Protein AF-A0A8W8M5E0-F1 (afdb_monomer)

Nearest PDB structures (foldseek):
  3ffm-assembly1_A-2  TM=7.859E-01  e=9.024E-05  Homo sapiens
  2wal-assembly1_A-2  TM=6.937E-01  e=1.571E-03  Homo sapiens
  3wgd-assembly7_G  TM=2.830E-01  e=6.308E+00  Homo sapiens
  1rrv-assembly2_B  TM=2.276E-01  e=5.893E+00  Amycolatopsis orientalis

Structure (mmCIF, N/CA/C/O backbone):
data_AF-A0A8W8M5E0-F1
#
_entry.id   AF-A0A8W8M5E0-F1
#
loop_
_atom_site.group_PDB
_atom_site.id
_atom_site.type_symbol
_atom_site.label_atom_id
_atom_site.label_alt_id
_atom_site.label_comp_id
_atom_site.label_asym_id
_atom_site.label_entity_id
_atom_site.label_seq_id
_atom_site.pdbx_PDB_ins_code
_atom_site.Cartn_x
_atom_site.Cartn_y
_atom_site.Cartn_z
_atom_site.occupancy
_atom_site.B_iso_or_equiv
_atom_site.auth_seq_id
_atom_site.auth_comp_id
_atom_site.auth_asym_id
_atom_site.auth_atom_id
_atom_site.pdbx_PDB_model_num
ATOM 1 N N . ALA A 1 1 ? 4.734 -0.135 -11.984 1.00 78.94 1 ALA A N 1
ATOM 2 C CA . ALA A 1 1 ? 4.873 0.595 -10.700 1.00 78.94 1 ALA A CA 1
ATOM 3 C C . ALA A 1 1 ? 4.095 -0.169 -9.634 1.00 78.94 1 ALA A C 1
ATOM 5 O O . ALA A 1 1 ? 3.268 -0.973 -10.027 1.00 78.94 1 ALA A O 1
ATOM 6 N N . LEU A 1 2 ? 4.362 0.036 -8.344 1.00 84.75 2 LEU A N 1
ATOM 7 C CA . LEU A 1 2 ? 3.683 -0.614 -7.213 1.00 84.75 2 LEU A CA 1
ATOM 8 C C . LEU A 1 2 ? 3.368 0.441 -6.146 1.00 84.75 2 LEU A C 1
ATOM 10 O O . LEU A 1 2 ? 4.237 1.249 -5.825 1.00 84.75 2 LEU A O 1
ATOM 14 N N . CYS A 1 3 ? 2.160 0.422 -5.592 1.00 88.19 3 CYS A N 1
ATOM 15 C CA . CYS A 1 3 ? 1.723 1.310 -4.522 1.00 88.19 3 CYS A CA 1
ATOM 16 C C . CYS A 1 3 ? 1.592 0.542 -3.199 1.00 88.19 3 CYS A C 1
ATOM 18 O O . CYS A 1 3 ? 0.930 -0.491 -3.142 1.00 88.19 3 CYS A O 1
ATOM 20 N N . LEU A 1 4 ? 2.188 1.056 -2.125 1.00 88.38 4 LEU A N 1
ATOM 21 C CA . LEU A 1 4 ? 1.958 0.598 -0.756 1.00 88.38 4 LEU A CA 1
ATOM 22 C C . LEU A 1 4 ? 1.231 1.698 0.008 1.00 88.38 4 LEU A C 1
ATOM 24 O O . LEU A 1 4 ? 1.762 2.794 0.151 1.00 88.38 4 LEU A O 1
ATOM 28 N N . LEU A 1 5 ? 0.034 1.406 0.496 1.00 91.44 5 LEU A N 1
ATOM 29 C CA . LEU A 1 5 ? -0.791 2.317 1.276 1.00 91.44 5 LEU A CA 1
ATOM 30 C C . LEU A 1 5 ? -0.811 1.845 2.728 1.00 91.44 5 LEU A C 1
ATOM 32 O O . LEU A 1 5 ? -1.098 0.681 3.004 1.00 91.44 5 LEU A O 1
ATOM 36 N N . LEU A 1 6 ? -0.501 2.728 3.667 1.00 89.81 6 LEU A N 1
ATOM 37 C CA . LEU A 1 6 ? -0.531 2.371 5.076 1.00 89.81 6 LEU A CA 1
ATOM 38 C C . LEU A 1 6 ? -1.966 2.394 5.589 1.00 89.81 6 LEU A C 1
ATOM 40 O O . LEU A 1 6 ? -2.780 3.229 5.192 1.00 89.81 6 LEU A O 1
ATOM 44 N N . GLU A 1 7 ? -2.305 1.447 6.454 1.00 85.56 7 GLU A N 1
ATOM 45 C CA . GLU A 1 7 ? -3.607 1.446 7.100 1.00 85.56 7 GLU A CA 1
ATOM 46 C C . GLU A 1 7 ? -3.739 2.700 7.970 1.00 85.56 7 GLU A C 1
ATOM 48 O O . GLU A 1 7 ? -2.958 2.918 8.899 1.00 85.56 7 GLU A O 1
ATOM 53 N N . ASN A 1 8 ? -4.732 3.538 7.661 1.00 78.75 8 ASN A N 1
ATOM 54 C CA . ASN A 1 8 ? -5.012 4.710 8.474 1.00 78.75 8 ASN A CA 1
ATOM 55 C C . ASN A 1 8 ? -5.633 4.256 9.800 1.00 78.75 8 ASN A C 1
ATOM 57 O O . ASN A 1 8 ? -6.803 3.882 9.843 1.00 78.75 8 ASN A O 1
ATOM 61 N N . LYS A 1 9 ? -4.845 4.294 10.875 1.00 74.25 9 LYS A N 1
ATOM 62 C CA . LYS A 1 9 ? -5.318 4.033 12.244 1.00 74.25 9 LYS A CA 1
ATOM 63 C C . LYS A 1 9 ? -5.779 5.298 12.967 1.00 74.25 9 LYS A C 1
ATOM 65 O O . LYS A 1 9 ? -6.226 5.210 14.107 1.00 74.25 9 LYS A O 1
ATOM 70 N N . SER A 1 10 ? -5.633 6.462 12.337 1.00 73.94 10 SER A N 1
ATOM 71 C CA . SER A 1 10 ? -6.105 7.730 12.879 1.00 73.94 10 SER A CA 1
ATOM 72 C C . SER A 1 10 ? -7.547 7.994 12.445 1.00 73.94 10 SER A C 1
ATOM 74 O O . SER A 1 10 ? -7.931 7.679 11.319 1.00 73.94 10 SER A O 1
ATOM 76 N N . ASP A 1 11 ? -8.327 8.654 13.300 1.00 75.69 11 ASP A N 1
ATOM 77 C CA . ASP A 1 11 ? -9.655 9.176 12.942 1.00 75.69 11 ASP A CA 1
ATOM 78 C C . ASP A 1 11 ? -9.568 10.438 12.049 1.00 75.69 11 ASP A C 1
ATOM 80 O O . ASP A 1 11 ? -10.528 11.207 11.939 1.00 75.69 11 ASP A O 1
ATOM 84 N N . ASP A 1 12 ? -8.417 10.691 11.411 1.00 85.19 12 ASP A N 1
ATOM 85 C CA . ASP A 1 12 ? -8.248 11.822 10.509 1.00 85.19 12 ASP A CA 1
ATOM 86 C C . ASP A 1 12 ? -9.000 11.576 9.190 1.00 85.19 12 ASP A C 1
ATOM 88 O O . ASP A 1 12 ? -8.674 10.711 8.361 1.00 85.19 12 ASP A O 1
ATOM 92 N N . VAL A 1 13 ? -10.049 12.372 9.001 1.00 88.50 13 VAL A N 1
ATOM 93 C CA . VAL A 1 13 ? -10.911 12.341 7.820 1.00 88.50 13 VAL A CA 1
ATOM 94 C C . VAL A 1 13 ? -10.145 12.756 6.565 1.00 88.50 13 VAL A C 1
ATOM 96 O O . VAL A 1 13 ? -10.401 12.206 5.495 1.00 88.50 13 VAL A O 1
ATOM 99 N N . LEU A 1 14 ? -9.197 13.693 6.667 1.00 89.12 14 LEU A N 1
ATOM 100 C CA . LEU A 1 14 ? -8.415 14.150 5.519 1.00 89.12 14 LEU A CA 1
ATOM 101 C C . LEU A 1 14 ? -7.554 13.012 4.969 1.00 89.12 14 LEU A C 1
ATOM 103 O O . LEU A 1 14 ? -7.580 12.762 3.763 1.00 89.12 14 LEU A O 1
ATOM 107 N N . ILE A 1 15 ? -6.862 12.289 5.852 1.00 86.44 15 ILE A N 1
ATOM 108 C CA . ILE A 1 15 ? -6.035 11.132 5.481 1.00 86.44 15 ILE A CA 1
ATOM 109 C C . ILE A 1 15 ? -6.915 10.036 4.875 1.00 86.44 15 ILE A C 1
ATOM 111 O O . ILE A 1 15 ? -6.593 9.477 3.828 1.00 86.44 15 ILE A O 1
ATOM 115 N N . SER A 1 16 ? -8.086 9.790 5.463 1.00 87.81 16 SER A N 1
ATOM 116 C CA . SER A 1 16 ? -9.053 8.820 4.936 1.00 87.81 16 SER A CA 1
ATOM 117 C C . SER A 1 16 ? -9.520 9.166 3.514 1.00 87.81 16 SER A C 1
ATOM 119 O O . SER A 1 16 ? -9.607 8.286 2.654 1.00 87.81 16 SER A O 1
ATOM 121 N N . ILE A 1 17 ? -9.772 10.450 3.233 1.00 91.75 17 ILE A N 1
ATOM 122 C CA . ILE A 1 17 ? -10.123 10.926 1.887 1.00 91.75 17 ILE A CA 1
ATOM 123 C C . ILE A 1 17 ? -8.939 10.751 0.931 1.00 91.75 17 ILE A C 1
ATOM 125 O O . ILE A 1 17 ? -9.121 10.235 -0.171 1.00 91.75 17 ILE A O 1
ATOM 129 N N . GLN A 1 18 ? -7.728 11.136 1.340 1.00 90.75 18 GLN A N 1
ATOM 130 C CA . GLN A 1 18 ? -6.521 10.970 0.525 1.00 90.75 18 GLN A CA 1
ATOM 131 C C . GLN A 1 18 ? -6.280 9.500 0.170 1.00 90.75 18 GLN A C 1
ATOM 133 O O . GLN A 1 18 ? -6.030 9.186 -0.991 1.00 90.75 18 GLN A O 1
ATOM 138 N N . HIS A 1 19 ? -6.435 8.592 1.134 1.00 90.81 19 HIS A N 1
ATOM 139 C CA . HIS A 1 19 ? -6.310 7.153 0.917 1.00 90.81 19 HIS A CA 1
ATOM 140 C C . HIS A 1 19 ? -7.329 6.656 -0.105 1.00 90.81 19 HIS A C 1
ATOM 142 O O . HIS A 1 19 ? -6.968 5.919 -1.019 1.00 90.81 19 HIS A O 1
ATOM 148 N N . LYS A 1 20 ? -8.583 7.118 -0.023 1.00 91.06 20 LYS A N 1
ATOM 149 C CA . LYS A 1 20 ? -9.610 6.742 -0.999 1.00 91.06 20 LYS A CA 1
ATOM 150 C C . LYS A 1 20 ? -9.296 7.243 -2.411 1.00 91.06 20 LYS A C 1
ATOM 152 O O . LYS A 1 20 ? -9.527 6.514 -3.373 1.00 91.06 20 LYS A O 1
ATOM 157 N N . LEU A 1 21 ? -8.747 8.452 -2.543 1.00 93.06 21 LEU A N 1
ATOM 158 C CA . LEU A 1 21 ? -8.301 8.984 -3.835 1.00 93.06 21 LEU A CA 1
ATOM 159 C C . LEU A 1 21 ? -7.140 8.166 -4.413 1.00 93.06 21 LEU A C 1
ATOM 161 O O . LEU A 1 21 ? -7.137 7.872 -5.606 1.00 93.06 21 LEU A O 1
ATOM 165 N N . VAL A 1 22 ? -6.179 7.768 -3.574 1.00 91.38 22 VAL A N 1
ATOM 166 C CA . VAL A 1 22 ? -5.052 6.919 -3.987 1.00 91.38 22 VAL A CA 1
ATOM 167 C C . VAL A 1 22 ? -5.534 5.537 -4.421 1.00 91.38 22 VAL A C 1
ATOM 169 O O . VAL A 1 22 ? -5.090 5.046 -5.456 1.00 91.38 22 VAL A O 1
ATOM 172 N N . GLU A 1 23 ? -6.462 4.929 -3.680 1.00 89.50 23 GLU A N 1
ATOM 173 C CA . GLU A 1 23 ? -7.086 3.657 -4.059 1.00 89.50 23 GLU A CA 1
ATOM 174 C C . GLU A 1 23 ? -7.747 3.733 -5.435 1.00 89.50 23 GLU A C 1
ATOM 176 O O . GLU A 1 23 ? -7.461 2.896 -6.289 1.00 89.50 23 GLU A O 1
ATOM 181 N N . ALA A 1 24 ? -8.585 4.751 -5.659 1.00 90.06 24 ALA A N 1
ATOM 182 C CA . ALA A 1 24 ? -9.267 4.952 -6.934 1.00 90.06 24 ALA A CA 1
ATOM 183 C C . ALA A 1 24 ? -8.265 5.152 -8.079 1.00 90.06 24 ALA A C 1
ATOM 185 O O . ALA A 1 24 ? -8.359 4.483 -9.103 1.00 90.06 24 ALA A O 1
ATOM 186 N N . TYR A 1 25 ? -7.251 6.000 -7.878 1.00 90.75 25 TYR A N 1
ATOM 187 C CA . TYR A 1 25 ? -6.211 6.232 -8.878 1.00 90.75 25 TYR A CA 1
ATOM 188 C C . TYR A 1 25 ? -5.442 4.951 -9.222 1.00 90.75 25 TYR A C 1
ATOM 190 O O . TYR A 1 25 ? -5.169 4.694 -10.394 1.00 90.75 25 TYR A O 1
ATOM 198 N N . CYS A 1 26 ? -5.081 4.144 -8.221 1.00 88.06 26 CYS A N 1
ATOM 199 C CA . CYS A 1 26 ? -4.344 2.908 -8.463 1.00 88.06 26 CYS A CA 1
ATOM 200 C C . CYS A 1 26 ? -5.198 1.881 -9.208 1.00 88.06 26 CYS A C 1
ATOM 202 O O . CYS A 1 26 ? -4.702 1.262 -10.145 1.00 88.06 26 CYS A O 1
ATOM 204 N N . TRP A 1 27 ? -6.478 1.764 -8.850 1.00 84.25 27 TRP A N 1
ATOM 205 C CA . TRP A 1 27 ? -7.432 0.902 -9.543 1.00 84.25 27 TRP A CA 1
ATOM 206 C C . TRP A 1 27 ? -7.631 1.312 -11.008 1.00 84.25 27 TRP A C 1
ATOM 208 O O . TRP A 1 27 ? -7.507 0.487 -11.903 1.00 84.25 27 TRP A O 1
ATOM 218 N N . GLU A 1 28 ? -7.864 2.598 -11.274 1.00 88.50 28 GLU A N 1
ATOM 219 C CA . GLU A 1 28 ? -8.108 3.113 -12.630 1.00 88.50 28 GLU A CA 1
ATOM 220 C C . GLU A 1 28 ? -6.900 2.991 -13.570 1.00 88.50 28 GLU A C 1
ATOM 222 O O . GLU A 1 28 ? -7.066 2.994 -14.788 1.00 88.50 28 GLU A O 1
ATOM 227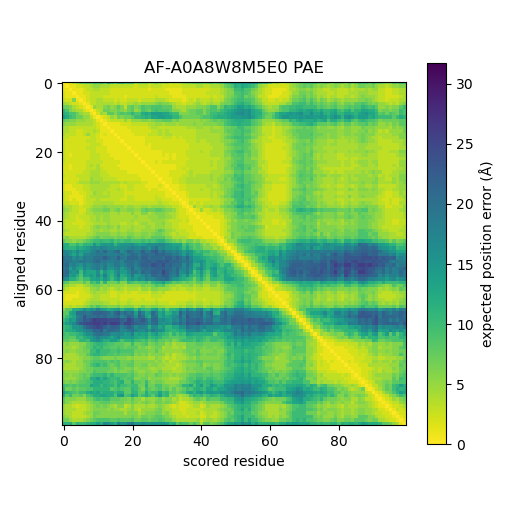 N N . ASN A 1 29 ? -5.686 2.918 -13.018 1.00 87.56 29 ASN A N 1
ATOM 228 C CA . ASN A 1 29 ? -4.442 2.864 -13.788 1.00 87.56 29 ASN A CA 1
ATOM 229 C C . ASN A 1 29 ? -3.775 1.481 -13.763 1.00 87.56 29 ASN A C 1
ATOM 231 O O . ASN A 1 29 ? -2.599 1.384 -14.124 1.00 87.56 29 ASN A O 1
ATOM 235 N N . ASP A 1 30 ? -4.477 0.441 -13.298 1.00 84.06 30 ASP A N 1
ATOM 236 C CA . ASP A 1 30 ? -3.935 -0.912 -13.117 1.00 84.06 30 ASP A CA 1
ATOM 237 C C . ASP A 1 30 ? -2.605 -0.914 -12.333 1.00 84.06 30 ASP A C 1
ATOM 239 O O . ASP A 1 30 ? -1.690 -1.702 -12.587 1.00 84.06 30 ASP A O 1
ATOM 243 N N . ILE A 1 31 ? 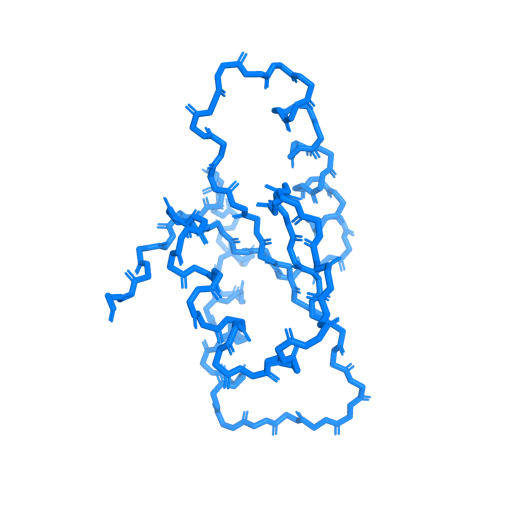-2.461 0.018 -11.385 1.00 85.75 31 ILE A N 1
ATOM 244 C CA . ILE A 1 31 ? -1.308 0.073 -10.492 1.00 85.75 31 ILE A CA 1
ATOM 245 C C . ILE A 1 31 ? -1.613 -0.870 -9.333 1.00 85.75 31 ILE A C 1
ATOM 247 O O . ILE A 1 31 ? -2.544 -0.615 -8.565 1.00 85.75 31 ILE A O 1
ATOM 251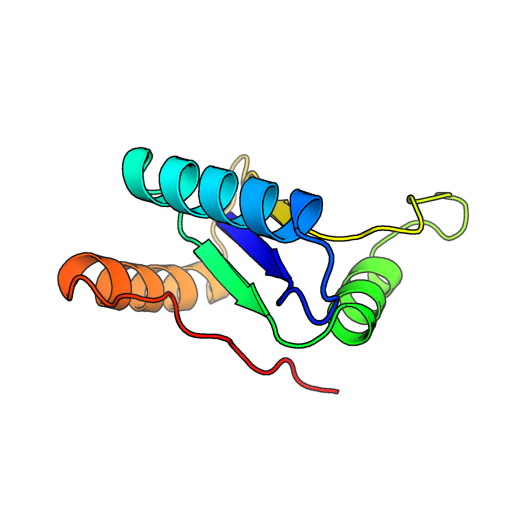 N N . PRO A 1 32 ? -0.810 -1.924 -9.140 1.00 83.31 32 PRO A N 1
ATOM 252 C CA . PRO A 1 32 ? -0.972 -2.797 -8.000 1.00 83.31 32 PRO A CA 1
ATOM 253 C C . PRO A 1 32 ? -0.877 -2.016 -6.691 1.00 83.31 32 PRO A C 1
ATOM 255 O O . PRO A 1 32 ? 0.087 -1.274 -6.479 1.00 83.31 32 PRO A O 1
ATOM 258 N N . LEU A 1 33 ? -1.875 -2.183 -5.824 1.00 86.75 33 LEU A N 1
ATOM 259 C CA . LEU A 1 33 ? -1.948 -1.530 -4.522 1.00 86.75 33 LEU A CA 1
ATOM 260 C C . LEU A 1 33 ? -1.960 -2.568 -3.407 1.00 86.75 33 LEU A C 1
ATOM 262 O O . LEU A 1 33 ? -2.749 -3.512 -3.422 1.00 86.75 33 LEU A O 1
ATOM 266 N N . LEU A 1 34 ? -1.103 -2.354 -2.414 1.00 86.75 34 LEU A N 1
ATOM 267 C CA . LEU A 1 34 ? -1.028 -3.160 -1.208 1.00 86.75 34 LEU A CA 1
ATOM 268 C C . LEU A 1 34 ? -1.327 -2.312 0.018 1.00 86.75 34 LEU A C 1
ATOM 270 O O . LEU A 1 34 ? -0.692 -1.278 0.208 1.00 86.75 34 LEU A O 1
ATOM 274 N N . LYS A 1 35 ? -2.239 -2.771 0.878 1.00 89.62 35 LYS A N 1
ATOM 275 C CA . LYS A 1 35 ? -2.420 -2.162 2.195 1.00 89.62 35 LYS A CA 1
ATOM 276 C C . LYS A 1 35 ? -1.512 -2.831 3.216 1.00 89.62 35 LYS A C 1
ATOM 278 O O . LYS A 1 35 ? -1.414 -4.055 3.221 1.00 89.62 35 LYS A O 1
ATOM 283 N N . VAL A 1 36 ? -0.866 -2.055 4.079 1.00 89.25 36 VAL A N 1
ATOM 284 C CA . VAL A 1 36 ? 0.044 -2.574 5.116 1.00 89.25 36 VAL A CA 1
ATOM 285 C C . VAL A 1 36 ? -0.360 -2.109 6.510 1.00 89.25 36 VAL A C 1
ATOM 287 O O . VAL A 1 36 ? -0.862 -1.004 6.690 1.00 89.25 36 VAL A O 1
ATOM 290 N N . ASP A 1 37 ? -0.134 -2.970 7.498 1.00 87.62 37 ASP A N 1
ATOM 291 C CA . ASP A 1 37 ? -0.665 -2.843 8.859 1.00 87.62 37 ASP A CA 1
ATOM 292 C C . ASP A 1 37 ? 0.081 -1.855 9.769 1.00 87.62 37 ASP A C 1
ATOM 294 O O . ASP A 1 37 ? -0.440 -1.474 10.820 1.00 87.62 37 ASP A O 1
ATOM 298 N N . SER A 1 38 ? 1.328 -1.496 9.457 1.00 84.12 38 SER A N 1
ATOM 299 C CA . SER A 1 38 ? 2.175 -0.740 10.385 1.00 84.12 38 SER A CA 1
ATOM 300 C C . SER A 1 38 ? 3.194 0.145 9.685 1.00 84.12 38 SER A C 1
ATOM 302 O O . SER A 1 38 ? 4.047 -0.326 8.934 1.00 84.12 38 SER A O 1
ATOM 304 N N . GLU A 1 39 ? 3.147 1.427 10.033 1.00 85.00 39 GLU A N 1
ATOM 305 C CA . GLU A 1 39 ? 4.133 2.421 9.629 1.00 85.00 39 GLU A CA 1
ATOM 306 C C . GLU A 1 39 ? 5.522 2.139 10.184 1.00 85.00 39 GLU A C 1
ATOM 308 O O . GLU A 1 39 ? 6.493 2.158 9.431 1.00 85.00 39 GLU A O 1
ATOM 313 N N . ASP A 1 40 ? 5.618 1.774 11.459 1.00 83.56 40 ASP A N 1
ATOM 314 C CA . ASP A 1 40 ? 6.897 1.466 12.102 1.00 83.56 40 ASP A CA 1
ATOM 315 C C . ASP A 1 40 ? 7.643 0.329 11.394 1.00 83.56 40 ASP A C 1
ATOM 317 O O . 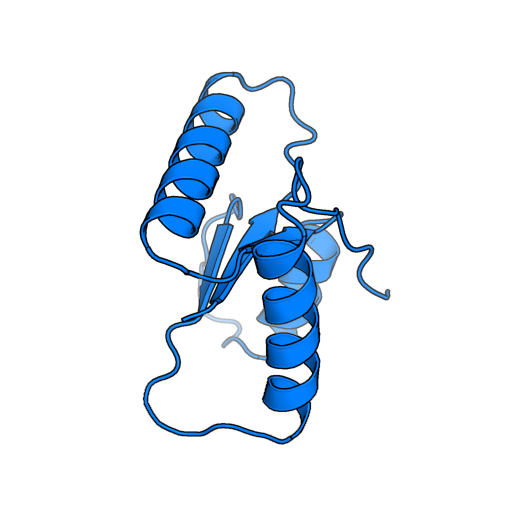ASP A 1 40 ? 8.851 0.421 11.156 1.00 83.56 40 ASP A O 1
ATOM 321 N N . LYS A 1 41 ? 6.925 -0.734 11.001 1.00 86.69 41 LYS A N 1
ATOM 322 C CA . LYS A 1 41 ? 7.514 -1.863 10.264 1.00 86.69 41 LYS A CA 1
ATOM 323 C C . LYS A 1 41 ? 8.029 -1.425 8.896 1.00 86.69 41 LYS A C 1
ATOM 325 O O . LYS A 1 41 ? 9.137 -1.792 8.509 1.00 86.69 41 LYS A O 1
ATOM 330 N N . VAL A 1 42 ? 7.262 -0.603 8.180 1.00 84.81 42 VAL A N 1
ATOM 331 C CA . VAL A 1 42 ? 7.678 -0.061 6.880 1.00 84.81 42 VAL A CA 1
ATOM 332 C C . VAL A 1 42 ? 8.904 0.837 7.038 1.00 84.81 42 VAL A C 1
ATOM 334 O O . VAL A 1 42 ? 9.882 0.666 6.312 1.00 84.81 42 VAL A O 1
ATOM 337 N N . ARG A 1 43 ? 8.907 1.742 8.021 1.00 83.00 43 ARG A N 1
ATOM 338 C CA . ARG A 1 43 ? 10.049 2.617 8.321 1.00 83.00 43 ARG A CA 1
ATOM 339 C C . ARG A 1 43 ? 11.307 1.825 8.651 1.00 83.00 43 ARG A C 1
ATOM 341 O O . ARG A 1 43 ? 12.387 2.179 8.187 1.00 83.00 43 ARG A O 1
ATOM 348 N N . LYS A 1 44 ? 11.194 0.735 9.411 1.00 83.31 44 LYS A N 1
ATOM 349 C CA . LYS A 1 44 ? 12.323 -0.158 9.715 1.00 83.31 44 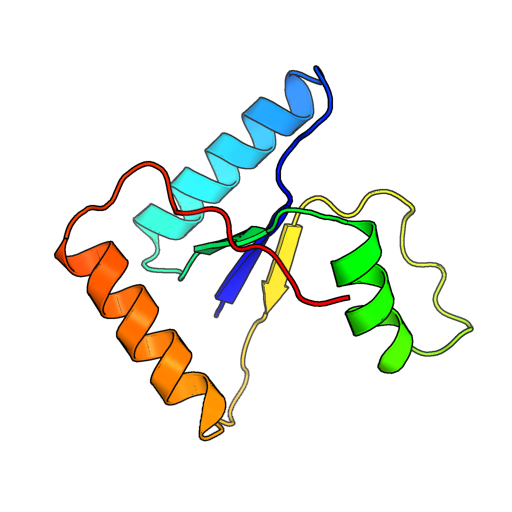LYS A CA 1
ATOM 350 C C . LYS A 1 44 ? 12.913 -0.796 8.451 1.00 83.31 44 LYS A C 1
ATOM 352 O O . LYS A 1 44 ? 14.133 -0.881 8.312 1.00 83.31 44 LYS A O 1
ATOM 357 N N . ILE A 1 45 ? 12.059 -1.202 7.512 1.00 82.31 45 ILE A N 1
ATOM 358 C CA . ILE A 1 45 ? 12.493 -1.730 6.212 1.00 82.31 45 ILE A CA 1
ATOM 359 C C . ILE A 1 45 ? 13.190 -0.629 5.400 1.00 82.31 45 ILE A C 1
ATOM 361 O O . ILE A 1 45 ? 14.284 -0.857 4.893 1.00 82.31 45 ILE A O 1
ATOM 365 N N . LEU A 1 46 ? 12.608 0.572 5.320 1.00 79.75 46 LEU A N 1
ATOM 366 C CA . LEU A 1 46 ? 13.174 1.692 4.558 1.00 79.75 46 LEU A CA 1
ATOM 367 C C . LEU A 1 46 ? 14.510 2.178 5.133 1.00 79.75 46 LEU A C 1
ATOM 369 O O . LEU A 1 46 ? 15.487 2.252 4.399 1.00 79.75 46 LEU A O 1
ATOM 373 N N . SER A 1 47 ? 14.583 2.419 6.444 1.00 73.12 47 SER A N 1
ATOM 374 C CA . SER A 1 47 ? 15.794 2.883 7.146 1.00 73.12 47 SER A CA 1
ATOM 375 C C . SER A 1 47 ? 16.974 1.914 7.066 1.00 73.12 47 SER A C 1
ATOM 377 O O . SER A 1 47 ? 18.122 2.334 7.168 1.00 73.12 47 SER A O 1
ATOM 379 N N . SER A 1 48 ? 16.722 0.626 6.815 1.00 64.56 48 SER A N 1
ATOM 380 C CA . SER A 1 48 ? 17.781 -0.348 6.515 1.00 64.56 48 SER A CA 1
ATOM 381 C C . SER A 1 48 ? 18.457 -0.090 5.154 1.00 64.56 48 SER A C 1
ATOM 383 O O . SER A 1 48 ? 19.509 -0.662 4.864 1.00 64.56 48 SER A O 1
ATOM 385 N N . HIS A 1 49 ? 17.859 0.767 4.321 1.00 61.41 49 HIS A N 1
ATOM 386 C CA . HIS A 1 49 ? 18.266 1.076 2.954 1.00 61.41 49 HIS A CA 1
ATOM 387 C C . HIS A 1 49 ? 18.487 2.581 2.676 1.00 61.41 49 HIS A C 1
ATOM 389 O O . HIS A 1 49 ? 19.046 2.897 1.624 1.00 61.41 49 HIS A O 1
ATOM 395 N N . THR A 1 50 ? 18.107 3.502 3.576 1.00 59.88 50 THR A N 1
ATOM 396 C CA . THR A 1 50 ? 18.317 4.960 3.428 1.00 59.88 50 THR A CA 1
ATOM 397 C C . THR A 1 50 ? 19.529 5.502 4.203 1.00 59.88 50 THR A C 1
ATOM 399 O O . THR A 1 50 ? 19.924 4.980 5.243 1.00 59.88 50 THR A O 1
ATOM 402 N N . ASP A 1 51 ? 20.140 6.571 3.676 1.00 58.50 51 ASP A N 1
ATOM 403 C CA . ASP A 1 51 ? 21.271 7.279 4.296 1.00 58.50 51 ASP A CA 1
ATOM 404 C C . ASP A 1 51 ? 20.826 7.938 5.622 1.00 58.50 51 ASP A C 1
ATOM 406 O O . ASP A 1 51 ? 19.813 8.644 5.626 1.00 58.50 51 ASP A O 1
ATOM 410 N N . PRO A 1 52 ? 21.561 7.767 6.739 1.00 58.25 52 PRO A N 1
ATOM 411 C CA . PRO A 1 52 ? 21.195 8.319 8.049 1.00 58.25 52 PRO A CA 1
ATOM 412 C C . PRO A 1 52 ? 21.105 9.854 8.094 1.00 58.25 52 PRO A C 1
ATOM 414 O O . PRO A 1 52 ? 20.647 10.404 9.092 1.00 58.25 52 PRO A O 1
ATOM 417 N N . ASN A 1 53 ? 21.540 10.559 7.043 1.00 58.00 53 ASN A N 1
ATOM 418 C CA . ASN A 1 53 ? 21.417 12.015 6.928 1.00 58.00 53 ASN A CA 1
ATOM 419 C C . ASN A 1 53 ? 20.115 12.485 6.260 1.00 58.00 53 ASN A C 1
ATOM 421 O O . ASN A 1 53 ? 19.916 13.693 6.098 1.00 58.00 53 ASN A O 1
ATOM 425 N N . ASN A 1 54 ? 19.247 11.568 5.825 1.00 59.41 54 ASN A N 1
ATOM 426 C CA . ASN A 1 54 ? 18.014 11.931 5.144 1.00 59.41 54 ASN A CA 1
ATOM 427 C C . ASN A 1 54 ? 16.917 12.243 6.173 1.00 59.41 54 ASN A C 1
ATOM 429 O O . ASN A 1 54 ? 16.411 11.353 6.852 1.00 59.41 54 ASN A O 1
ATOM 433 N N . ASN A 1 55 ? 16.556 13.522 6.290 1.00 57.06 55 ASN A N 1
ATOM 434 C CA . ASN A 1 55 ? 15.416 13.976 7.089 1.00 57.06 55 ASN A CA 1
ATOM 435 C C . ASN A 1 55 ? 14.117 13.653 6.330 1.00 57.06 55 ASN A C 1
ATOM 437 O O . ASN A 1 55 ? 13.494 14.551 5.759 1.00 57.06 55 ASN A O 1
ATOM 441 N N . GLU A 1 56 ? 13.758 12.372 6.230 1.00 58.88 56 GLU A N 1
ATOM 442 C CA . GLU A 1 56 ? 12.456 11.990 5.678 1.00 58.88 56 GLU A CA 1
ATOM 443 C C . GLU A 1 56 ? 11.333 12.506 6.596 1.00 58.88 56 GLU A C 1
ATOM 445 O O . GLU A 1 56 ? 11.512 12.553 7.815 1.00 58.88 56 GLU A O 1
ATOM 450 N N . PRO A 1 57 ? 10.204 12.964 6.026 1.00 56.81 57 PRO A N 1
ATOM 451 C CA . PRO A 1 57 ? 9.107 13.526 6.802 1.00 56.81 57 PRO A CA 1
ATOM 452 C C . PRO A 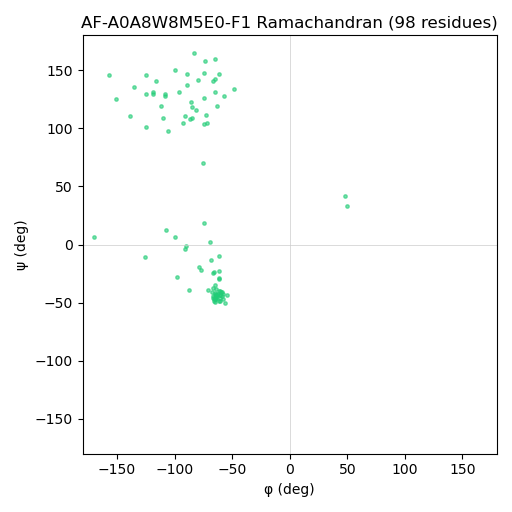1 57 ? 8.518 12.498 7.773 1.00 56.81 57 PRO A C 1
ATOM 454 O O . PRO A 1 57 ? 8.425 11.312 7.464 1.00 56.81 57 PRO A O 1
ATOM 457 N N . ASP A 1 58 ? 8.066 12.993 8.924 1.00 62.97 58 ASP A N 1
ATOM 458 C CA . ASP A 1 58 ? 7.466 12.212 10.012 1.00 62.97 58 ASP A CA 1
ATOM 459 C C . ASP A 1 58 ? 6.088 11.611 9.687 1.00 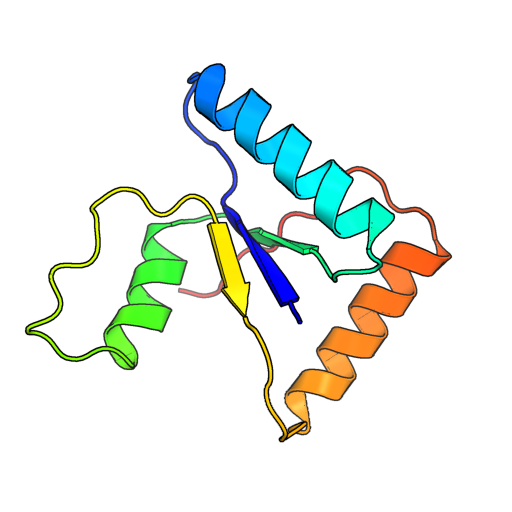62.97 58 ASP A C 1
ATOM 461 O O . ASP A 1 58 ? 5.525 10.950 10.552 1.00 62.97 58 ASP A O 1
ATOM 465 N N . ASP A 1 59 ? 5.557 11.787 8.475 1.00 71.69 59 ASP A N 1
ATOM 466 C CA . ASP A 1 59 ? 4.246 11.270 8.073 1.00 71.69 59 ASP A CA 1
ATOM 467 C C . ASP A 1 59 ? 4.380 10.404 6.812 1.00 71.69 59 ASP A C 1
ATOM 469 O O . ASP A 1 59 ? 4.483 10.909 5.687 1.00 71.69 59 ASP A O 1
ATOM 473 N N . LEU A 1 60 ? 4.378 9.079 6.989 1.00 81.69 60 LEU A N 1
ATOM 474 C CA . LEU A 1 60 ? 4.425 8.110 5.899 1.00 81.69 60 LEU A CA 1
ATOM 475 C C . LEU A 1 60 ? 3.044 7.470 5.724 1.00 81.69 60 LEU A C 1
ATOM 477 O O . LEU A 1 60 ? 2.699 6.505 6.397 1.00 81.69 60 LEU A O 1
ATOM 481 N N . SER A 1 61 ? 2.256 7.977 4.776 1.00 86.12 61 SER A N 1
ATOM 482 C CA . SER A 1 61 ? 0.921 7.430 4.467 1.00 86.12 61 SER A CA 1
ATOM 483 C C . SER A 1 61 ? 0.914 6.483 3.263 1.00 86.12 61 SER A C 1
ATOM 485 O O . SER A 1 61 ? 0.079 5.584 3.169 1.00 86.12 61 SER A O 1
ATOM 487 N N . CYS A 1 62 ? 1.841 6.668 2.319 1.00 88.69 62 CYS A N 1
ATOM 488 C CA . CYS A 1 62 ? 1.876 5.920 1.065 1.00 88.69 62 CYS A CA 1
ATOM 489 C C . CYS A 1 62 ? 3.282 5.914 0.445 1.00 88.69 62 CYS A C 1
ATOM 491 O O . CYS A 1 62 ? 3.990 6.917 0.496 1.00 88.69 62 CYS A O 1
ATOM 493 N N . ILE A 1 63 ? 3.658 4.817 -0.216 1.00 87.94 63 ILE A N 1
ATOM 494 C CA . ILE A 1 63 ? 4.904 4.673 -0.981 1.00 87.94 63 ILE A CA 1
ATOM 495 C C . ILE A 1 63 ? 4.572 4.240 -2.403 1.00 87.94 63 ILE A C 1
ATOM 497 O O . ILE A 1 63 ? 3.885 3.243 -2.615 1.00 87.94 63 ILE A O 1
ATOM 501 N N . LEU A 1 64 ? 5.118 4.950 -3.389 1.00 87.56 64 LEU A N 1
ATOM 502 C CA . LEU A 1 64 ? 5.012 4.576 -4.795 1.00 87.56 64 LEU A CA 1
ATOM 503 C C . LEU A 1 64 ? 6.370 4.114 -5.323 1.00 87.56 64 LEU A C 1
ATOM 505 O O . LEU A 1 64 ? 7.272 4.915 -5.568 1.00 87.56 64 LEU A O 1
ATOM 509 N N . VAL A 1 65 ? 6.492 2.814 -5.565 1.00 83.44 65 VAL A N 1
ATOM 510 C CA . VAL A 1 65 ? 7.670 2.201 -6.172 1.00 83.44 65 VAL A CA 1
ATOM 511 C C . VAL A 1 65 ? 7.537 2.267 -7.692 1.00 83.44 65 VAL A C 1
ATOM 513 O O . VAL A 1 65 ? 6.741 1.560 -8.319 1.00 83.44 65 VAL A O 1
ATOM 516 N N . LYS A 1 66 ? 8.335 3.128 -8.320 1.00 81.88 66 LYS A N 1
ATOM 517 C CA . LYS A 1 66 ? 8.467 3.184 -9.779 1.00 81.88 66 LYS A CA 1
ATOM 518 C C . LYS A 1 66 ? 9.639 2.297 -10.183 1.00 81.88 66 LYS A C 1
ATOM 520 O O . LYS A 1 66 ? 10.786 2.674 -9.973 1.00 81.88 66 LYS A O 1
ATOM 525 N N . ASN A 1 67 ? 9.361 1.113 -10.727 1.00 69.81 67 ASN A N 1
ATOM 526 C CA . ASN A 1 67 ? 10.428 0.291 -11.292 1.00 69.81 67 ASN A CA 1
ATOM 527 C C . ASN A 1 67 ? 10.866 0.912 -12.627 1.00 69.81 67 ASN A C 1
ATOM 529 O O . ASN A 1 67 ? 10.014 1.187 -13.473 1.00 69.81 67 ASN A O 1
ATOM 533 N N . ALA A 1 68 ? 12.166 1.177 -12.773 1.00 51.19 68 ALA A N 1
ATOM 534 C CA . ALA A 1 68 ? 12.718 1.720 -14.003 1.00 51.19 68 ALA A CA 1
ATOM 535 C C . ALA A 1 68 ? 13.085 0.619 -14.999 1.00 51.19 68 ALA A C 1
ATOM 537 O O . ALA A 1 68 ? 12.810 0.842 -16.161 1.00 51.19 68 ALA A O 1
ATOM 538 N N . ASP A 1 69 ? 13.637 -0.545 -14.608 1.00 52.09 69 ASP A N 1
ATOM 539 C CA . ASP A 1 69 ? 14.150 -1.487 -15.631 1.00 52.09 69 ASP A CA 1
ATOM 540 C C . ASP A 1 69 ? 14.553 -2.911 -15.180 1.00 52.09 69 ASP A C 1
ATOM 542 O O . ASP A 1 69 ? 15.115 -3.655 -15.985 1.00 52.09 69 ASP A O 1
ATOM 546 N N . LYS A 1 70 ? 14.341 -3.363 -13.932 1.00 52.38 70 LYS A N 1
ATOM 547 C CA . LYS A 1 70 ? 14.822 -4.708 -13.536 1.00 52.38 70 LYS A CA 1
ATOM 548 C C . LYS A 1 70 ? 13.818 -5.457 -12.683 1.00 52.38 70 LYS A C 1
ATOM 550 O O . LYS A 1 70 ? 13.597 -5.097 -11.535 1.00 52.38 70 LYS A O 1
ATOM 555 N N . MET A 1 71 ? 13.251 -6.503 -13.280 1.00 49.47 71 MET A N 1
ATOM 556 C CA . MET A 1 71 ? 12.336 -7.438 -12.640 1.00 49.47 71 MET A CA 1
ATOM 557 C C . MET A 1 71 ? 13.145 -8.608 -12.050 1.00 49.47 71 MET A C 1
ATOM 559 O O . MET A 1 71 ? 13.770 -9.387 -12.768 1.00 49.47 71 MET A O 1
ATOM 563 N N . SER A 1 72 ? 13.202 -8.675 -10.729 1.00 62.09 72 SER A N 1
ATOM 564 C CA . SER A 1 72 ? 13.747 -9.745 -9.897 1.00 62.09 72 SER A CA 1
ATOM 565 C C . SER A 1 72 ? 12.725 -10.876 -9.704 1.00 62.09 72 SER A C 1
ATOM 567 O O . SER A 1 72 ? 11.531 -10.712 -9.950 1.00 62.09 72 SER A O 1
ATOM 569 N N . SER A 1 73 ? 13.166 -12.047 -9.237 1.00 57.16 73 SER A N 1
ATOM 570 C CA . SER A 1 73 ? 12.288 -13.210 -9.020 1.00 57.16 73 SER A CA 1
ATOM 571 C C . SER A 1 73 ? 11.179 -12.971 -7.984 1.00 57.16 73 SER A C 1
ATOM 573 O O . SER A 1 73 ? 10.099 -13.544 -8.110 1.00 57.16 73 SER A O 1
ATOM 575 N N . SER A 1 74 ? 11.401 -12.095 -6.998 1.00 66.31 74 SER A N 1
ATOM 576 C CA . SER A 1 74 ? 10.383 -11.682 -6.021 1.00 66.31 74 SER A CA 1
ATOM 577 C C . SER A 1 74 ? 9.239 -10.875 -6.643 1.00 66.31 74 SER A C 1
ATOM 579 O O . SER A 1 74 ? 8.127 -10.892 -6.122 1.00 66.31 74 SER A O 1
ATOM 581 N N . GLU A 1 75 ? 9.466 -10.219 -7.782 1.00 69.31 75 GLU A N 1
ATOM 582 C CA . GLU A 1 75 ? 8.427 -9.448 -8.476 1.00 69.31 75 GLU A CA 1
ATOM 583 C C . GLU A 1 75 ? 7.447 -10.336 -9.250 1.00 69.31 75 GLU A C 1
ATOM 585 O O . GLU A 1 75 ? 6.307 -9.930 -9.445 1.00 69.31 75 GLU A O 1
ATOM 590 N N . SER A 1 76 ? 7.833 -11.567 -9.611 1.00 70.75 76 SER A N 1
ATOM 591 C CA . SER A 1 76 ? 6.910 -12.535 -10.227 1.00 70.75 76 SER A CA 1
ATOM 592 C C . SER A 1 76 ? 5.814 -12.968 -9.254 1.00 70.75 76 SER A C 1
ATOM 594 O O . SER A 1 76 ? 4.647 -13.002 -9.620 1.00 70.75 76 SER A O 1
ATOM 596 N N . MET A 1 77 ? 6.176 -13.256 -8.000 1.00 76.31 77 MET A N 1
ATOM 597 C CA . MET A 1 77 ? 5.206 -13.666 -6.979 1.00 76.31 77 MET A CA 1
ATOM 598 C C . MET A 1 77 ? 4.246 -12.525 -6.620 1.00 76.31 77 MET A C 1
ATOM 600 O O . MET A 1 77 ? 3.058 -12.757 -6.407 1.00 76.31 77 MET A O 1
ATOM 604 N N . LEU A 1 78 ? 4.755 -11.288 -6.575 1.00 77.88 78 LEU A N 1
ATOM 605 C CA . LEU A 1 78 ? 3.924 -10.099 -6.392 1.00 77.88 78 LEU A CA 1
ATOM 606 C C . LEU A 1 78 ? 2.969 -9.909 -7.575 1.00 77.88 78 LEU A C 1
ATOM 608 O O . LEU A 1 78 ? 1.784 -9.686 -7.355 1.00 77.88 78 LEU A O 1
ATOM 612 N N . ALA A 1 79 ? 3.457 -10.046 -8.811 1.00 77.50 79 ALA A N 1
ATOM 613 C CA . ALA A 1 79 ? 2.627 -9.939 -10.006 1.00 77.50 79 ALA A CA 1
ATOM 614 C C . ALA A 1 79 ? 1.471 -10.950 -9.993 1.00 77.50 79 ALA A C 1
ATOM 616 O O . ALA A 1 79 ? 0.330 -10.543 -10.175 1.00 77.50 79 ALA A O 1
ATOM 617 N N . ASP A 1 80 ? 1.737 -12.223 -9.681 1.00 80.62 80 ASP A N 1
ATOM 618 C CA . ASP A 1 80 ? 0.700 -13.262 -9.603 1.00 80.62 80 ASP A CA 1
ATOM 619 C C . ASP A 1 80 ? -0.365 -12.952 -8.536 1.00 80.62 80 ASP A C 1
ATOM 621 O O . ASP A 1 80 ? -1.562 -13.152 -8.755 1.00 80.62 80 ASP A O 1
ATOM 625 N N . PHE A 1 81 ? 0.059 -12.437 -7.378 1.00 82.25 81 PHE A N 1
ATOM 626 C CA . PHE A 1 81 ? -0.851 -12.023 -6.310 1.00 82.25 81 PHE A CA 1
ATOM 627 C C . PHE A 1 81 ? -1.759 -10.866 -6.746 1.00 82.25 81 PHE A C 1
ATOM 629 O O . PHE A 1 81 ? -2.965 -10.892 -6.495 1.00 82.25 81 PHE A O 1
ATOM 636 N N . PHE A 1 82 ? -1.203 -9.866 -7.426 1.00 79.06 82 PHE A N 1
ATOM 637 C CA . PHE A 1 82 ? -1.977 -8.726 -7.907 1.00 79.06 82 PHE A CA 1
ATOM 638 C C . PHE A 1 82 ? -2.900 -9.089 -9.063 1.00 79.06 82 PHE A C 1
ATOM 640 O O . PHE A 1 82 ? -4.058 -8.678 -9.058 1.00 79.06 82 PHE A O 1
ATOM 647 N N . ASP A 1 83 ? -2.439 -9.934 -9.981 1.00 81.00 83 ASP A N 1
ATOM 648 C CA . ASP A 1 83 ? -3.269 -10.530 -11.023 1.00 81.00 83 ASP A CA 1
ATOM 649 C C . ASP A 1 83 ? -4.478 -11.240 -10.418 1.00 81.00 83 ASP A C 1
ATOM 651 O O . ASP A 1 83 ? -5.594 -11.099 -10.913 1.00 81.00 83 ASP A O 1
ATOM 655 N N . TYR A 1 84 ? -4.274 -11.993 -9.334 1.00 82.56 84 TYR A N 1
ATOM 656 C CA . TYR A 1 84 ? -5.359 -12.656 -8.626 1.00 82.56 84 TYR A CA 1
ATOM 657 C C . TYR A 1 84 ? -6.345 -11.651 -8.016 1.00 82.56 84 TYR A C 1
ATOM 659 O O . TYR A 1 84 ? -7.550 -11.815 -8.197 1.00 82.56 84 TYR A O 1
ATOM 667 N N . ILE A 1 85 ? -5.872 -10.607 -7.332 1.00 79.12 85 ILE A N 1
ATOM 668 C CA . ILE A 1 85 ? -6.749 -9.584 -6.735 1.00 79.12 85 ILE A CA 1
ATOM 669 C C . ILE A 1 85 ? -7.576 -8.870 -7.805 1.00 79.12 85 ILE A C 1
ATOM 671 O O . ILE A 1 85 ? -8.792 -8.762 -7.654 1.00 79.12 85 ILE A O 1
ATOM 675 N N . ILE A 1 86 ? -6.929 -8.426 -8.885 1.00 76.31 86 ILE A N 1
ATOM 676 C CA . ILE A 1 86 ? -7.567 -7.672 -9.969 1.00 76.31 86 ILE A CA 1
ATOM 677 C C . ILE A 1 86 ? -8.576 -8.560 -10.705 1.00 76.31 86 ILE A C 1
ATOM 679 O O . ILE A 1 86 ? -9.728 -8.172 -10.870 1.00 76.31 86 ILE A O 1
ATOM 683 N N . LYS A 1 87 ? -8.188 -9.788 -11.089 1.00 81.12 87 LYS A N 1
ATOM 684 C CA . LYS A 1 87 ? -9.076 -10.725 -11.807 1.00 81.12 87 LYS A CA 1
ATOM 685 C C . LYS A 1 87 ? -10.319 -11.113 -11.013 1.00 81.12 87 LYS A C 1
ATOM 687 O O . LYS A 1 87 ? -11.325 -11.462 -11.621 1.00 81.12 87 LYS A O 1
ATOM 692 N N . ASN A 1 88 ? -10.232 -11.120 -9.685 1.00 80.38 88 ASN A N 1
ATOM 693 C CA . ASN A 1 88 ? -11.340 -11.503 -8.812 1.00 80.38 88 ASN A CA 1
ATOM 694 C C . ASN A 1 88 ? -12.093 -10.295 -8.233 1.00 80.38 88 ASN A C 1
ATOM 696 O O . ASN A 1 88 ? -12.951 -10.503 -7.381 1.00 80.38 88 ASN A O 1
ATOM 700 N N . GLU A 1 89 ? -11.771 -9.067 -8.664 1.00 74.38 89 GLU A N 1
ATOM 701 C CA . GLU A 1 89 ? -12.412 -7.824 -8.207 1.00 74.38 89 GLU A CA 1
ATOM 702 C C . GLU A 1 89 ? -12.516 -7.740 -6.670 1.00 74.38 89 GLU A C 1
ATOM 704 O O . GLU A 1 89 ? -13.548 -7.376 -6.105 1.00 74.38 89 GLU A O 1
ATOM 709 N N . ILE A 1 90 ? -11.449 -8.147 -5.969 1.00 71.56 90 ILE A N 1
ATOM 710 C CA . ILE A 1 90 ? -11.473 -8.256 -4.506 1.00 71.56 90 ILE A CA 1
ATOM 711 C C . ILE A 1 90 ? -11.422 -6.857 -3.891 1.00 71.56 90 ILE A C 1
ATOM 713 O O . ILE A 1 90 ? -10.356 -6.247 -3.788 1.00 71.56 90 ILE A O 1
ATOM 717 N N . GLU A 1 91 ? -12.577 -6.389 -3.417 1.00 67.62 91 GLU A N 1
ATOM 718 C CA . GLU A 1 91 ? -12.711 -5.167 -2.631 1.00 67.62 91 GLU A CA 1
ATOM 719 C C . GLU A 1 91 ? -13.223 -5.438 -1.202 1.00 67.62 91 GLU A C 1
ATOM 721 O O . GLU A 1 91 ? -14.138 -6.246 -1.007 1.00 67.62 91 GLU A O 1
ATOM 726 N N . PRO A 1 92 ? -12.689 -4.729 -0.186 1.00 69.31 92 PRO A N 1
ATOM 727 C CA . PRO A 1 92 ? -11.557 -3.798 -0.261 1.00 69.31 92 PRO A CA 1
ATOM 728 C C . PRO A 1 92 ? -10.212 -4.532 -0.428 1.00 69.31 92 PRO A C 1
ATOM 730 O O . PRO A 1 92 ? -10.090 -5.694 -0.043 1.00 69.31 92 PRO A O 1
ATOM 733 N N . PHE A 1 93 ? -9.187 -3.838 -0.946 1.00 75.88 93 PHE A N 1
ATOM 734 C CA . PHE A 1 93 ? -7.825 -4.385 -1.033 1.00 75.88 93 PHE A CA 1
ATOM 735 C C . PHE A 1 93 ? -7.386 -5.000 0.310 1.00 75.88 93 PHE A C 1
ATOM 737 O O . PHE A 1 93 ? -7.570 -4.357 1.352 1.00 75.88 93 PHE A O 1
ATOM 744 N N . PRO A 1 94 ? -6.798 -6.209 0.313 1.00 79.06 94 PRO A N 1
ATOM 745 C CA . PRO A 1 94 ? -6.409 -6.880 1.545 1.00 79.06 94 PRO A CA 1
ATOM 746 C C . PRO A 1 94 ? -5.280 -6.129 2.258 1.00 79.06 94 PRO A C 1
ATOM 748 O O . PRO A 1 94 ? -4.335 -5.649 1.628 1.00 79.06 94 PRO A O 1
ATOM 751 N N . VAL A 1 95 ? -5.372 -6.068 3.588 1.00 85.06 95 VAL A N 1
ATOM 752 C CA . VAL A 1 95 ? -4.305 -5.558 4.458 1.00 85.06 95 VAL A CA 1
ATOM 753 C C . VAL A 1 95 ? -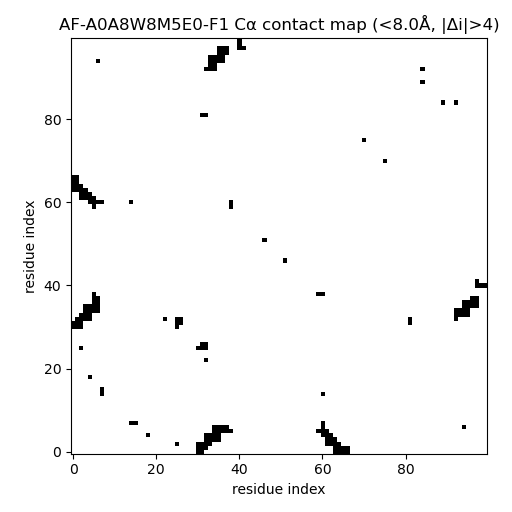3.333 -6.693 4.758 1.00 85.06 95 VAL A C 1
ATOM 755 O O . VAL A 1 95 ? -3.729 -7.740 5.269 1.00 85.06 95 VAL A O 1
ATOM 758 N N . ILE A 1 96 ? -2.059 -6.491 4.434 1.00 86.31 96 ILE A N 1
ATOM 759 C CA . ILE A 1 96 ? -0.982 -7.436 4.715 1.00 86.31 96 ILE A CA 1
ATOM 760 C C . ILE A 1 96 ? -0.287 -7.050 6.014 1.00 86.31 96 ILE A C 1
ATOM 762 O O . ILE A 1 96 ? 0.122 -5.906 6.215 1.00 86.31 96 ILE A O 1
ATOM 766 N N . THR A 1 97 ? -0.111 -8.046 6.877 1.00 87.06 97 THR A N 1
ATOM 767 C CA . THR A 1 97 ? 0.709 -7.939 8.080 1.00 87.06 97 THR A CA 1
ATOM 768 C C . THR A 1 97 ? 2.174 -8.132 7.715 1.00 87.06 97 THR A C 1
ATOM 770 O O . THR A 1 97 ? 2.570 -9.215 7.278 1.00 87.06 97 THR A O 1
ATOM 773 N N . LEU A 1 98 ? 2.988 -7.095 7.904 1.00 83.56 98 LEU A N 1
ATOM 774 C CA . LEU A 1 98 ? 4.430 -7.207 7.701 1.00 83.56 98 LEU A CA 1
ATOM 775 C C . LEU A 1 98 ? 5.088 -7.989 8.855 1.00 83.56 98 LEU A C 1
ATOM 777 O O . LEU A 1 98 ? 4.619 -7.898 9.999 1.00 83.56 98 LEU A O 1
ATOM 781 N N . PRO A 1 99 ? 6.164 -8.752 8.580 1.00 82.50 99 PRO A N 1
ATOM 782 C CA . PRO A 1 99 ? 6.965 -9.392 9.622 1.00 82.50 99 PRO A CA 1
ATOM 783 C C . PRO A 1 99 ? 7.670 -8.350 10.511 1.00 82.50 99 PRO A C 1
ATOM 785 O O . PRO A 1 99 ? 7.822 -7.193 10.115 1.00 82.50 99 PRO A O 1
ATOM 788 N N . GLU A 1 100 ? 8.070 -8.765 11.719 1.00 72.88 100 GLU A N 1
ATOM 789 C CA . GLU A 1 100 ? 8.808 -7.925 12.684 1.00 72.88 100 GLU A CA 1
ATOM 790 C C . GLU A 1 100 ? 10.268 -7.657 12.298 1.00 72.88 100 GLU A C 1
ATOM 792 O O . GLU A 1 100 ? 10.948 -8.567 11.775 1.00 72.88 100 GLU A O 1
#

Foldseek 3Di:
DAKEFEPPPDPDPVLVVVSVVVQVVCLVVVHHYAYEHDPVLVVVVVVVPDDPPDPDDPDDGMDDDDDDDDDDPVVVVVVVVSCVCSVVVDPPHDYDYDDD

Organism: Magallana gigas (NCBI:txid29159)

InterPro domains:
  IPR024824 Growth arrest and DNA damage-inducible protein GADD45 [PTHR10411] (2-100)
  IPR029064 Ribosomal protein eL30-like superfamily [G3DSA:3.30.1330.30] (1-100)

Radius of gyration: 14.27 Å; Cα contacts (8 Å, |Δi|>4): 92; chains: 1; bounding box: 34×28×29 Å

Secondary structure (DSSP, 8-state):
-EEEEE---S--HHHHHHHHHHHHHHHHTT--EEEES-HHHHHHHHHTTS-TT----S---EEEE---S---HHHHHHHHHHHHHHHTT-SSPPEE----

Solvent-accessible surface area (backbone atoms only — not comparable to full-atom values): 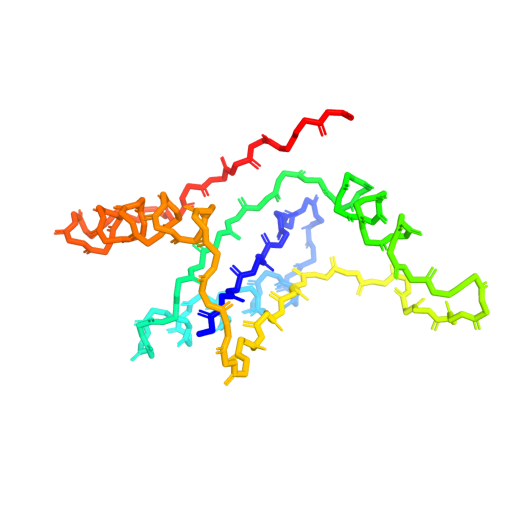6235 Å² total; per-residue (Å²): 94,41,37,41,36,47,60,80,86,62,92,49,63,67,59,54,50,51,51,51,53,51,51,51,54,27,61,78,64,75,35,46,69,39,31,31,70,50,61,68,54,51,49,55,58,49,58,76,75,52,66,94,84,64,85,70,74,97,74,75,59,67,48,77,49,72,75,86,85,81,87,53,80,71,52,55,60,52,48,55,54,44,51,50,41,62,76,64,68,55,76,74,70,66,72,43,79,73,77,134

pLDDT: mean 78.48, std 11.26, range [49.47, 93.06]

Sequence (100 aa):
ALCLLLENKSDDVLISIQHKLVEAYCWENDIPLLKVDSEDKVRKILSSHTDPNNNEPDDLSCILVKNADKMSSSESMLADFFDYIIKNEIEPFPVITLPE

Mean predicted aligned error: 7.6 Å